Protein AF-A0A2L0H126-F1 (afdb_monomer)

Radius of gyration: 15.99 Å; Cα contacts (8 Å, |Δi|>4): 208; chains: 1; bounding box: 51×34×44 Å

Secondary structure (DSSP, 8-state):
--HHHHHHHH-TT-HHHHHHHHHHHHHTT-HHHHHHHH--SS-TT-HHHHHHHHHHHHHH--HHHHHHHHHHHHHHHHSTT--SHHHHHHHHHHHHTT-HHHHHHHHHHHHHH-TT--HHHHHHHHHHHHTTSTTTTHHHHHHHTT-----------

pLDDT: mean 79.4, std 12.09, range [38.59, 92.81]

Solvent-accessible surface area (backbone atoms only — not comparable to full-atom values): 8449 Å² total; per-residue (Å²): 130,59,71,47,59,56,46,35,74,75,42,77,66,45,51,66,46,31,51,53,40,16,55,51,20,38,55,69,65,33,28,68,53,11,42,53,35,53,68,59,92,55,59,92,80,50,48,66,40,31,26,42,37,12,50,16,28,48,69,62,54,47,77,75,31,45,61,52,12,47,52,26,10,51,57,16,49,70,42,92,86,48,69,64,63,19,30,52,53,42,22,51,53,19,57,75,69,67,36,61,72,58,22,32,53,35,43,56,56,48,42,75,77,36,78,84,63,20,42,47,57,47,43,75,75,45,38,69,55,28,62,93,43,102,52,55,75,42,61,66,58,40,35,77,49,69,38,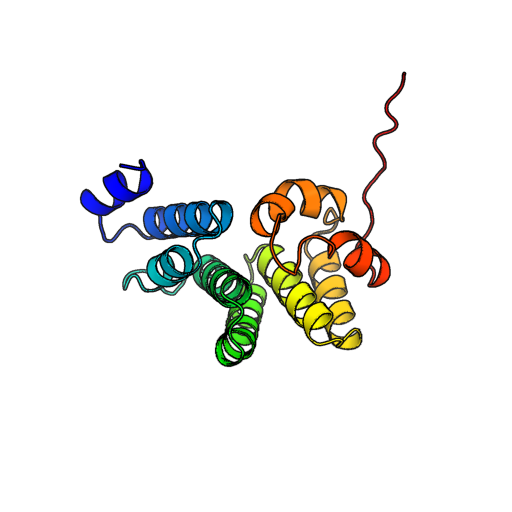45,67,53,82,78,77,76,77,80,128

Organism: Rhizobium fredii (NCBI:txid380)

Foldseek 3Di:
DDPLVVVCVVPVQPLVSLLVQLVVCLLVLNLVSVLVSLVRPHDVPPLSNLLSNLLSLVSVPDPVSLVSSLVSLVSSVPDPPHDLSSLVSNLLSCVVVVNLVSNLVSQPVVCVVPVQFALVVCCVPPLSSCVVHPCNVVSVVSVVSPGHHHPPPPPPD

Sequence (157 aa):
MPVAEQGLALNPDYAFLHFAHGMAAVRLRNADTTIRAVLSPHDPSIFSFKTLLGIGLMLRGEPDDLSTARVHLREGASFERTTYYPFIGAALLGLRAGNTDEVRIWISDPLKKFPNLNAEYVREAAHPFYEGSPYCDYLDRLIEQGLPPGEKRLIEE

Nearest PDB structures (foldseek):
  7dhg-assembly1_C  TM=6.674E-01  e=2.117E-01  Homo sapiens
  4buj-assembly2_F  TM=6.654E-01  e=2.117E-01  Saccharomyces cerevisiae S288C
  9f1d-assembly1_DB  TM=5.805E-01  e=2.576E-01  Homo sapiens
  4i17-assembly1_A  TM=5.810E-01  e=4.640E-01  Bacteroides fragilis NCTC 9343
  5ft9-assembly1_A  TM=4.277E-01  e=4.429E+00  Arabidopsis thaliana

Structure (mmCIF, N/CA/C/O backbone):
data_AF-A0A2L0H126-F1
#
_entry.id   AF-A0A2L0H126-F1
#
loop_
_atom_site.group_PDB
_atom_site.id
_atom_site.type_symbol
_atom_site.label_atom_id
_atom_site.label_alt_id
_atom_site.label_comp_id
_atom_site.label_asym_id
_atom_site.label_entity_id
_atom_site.label_seq_id
_atom_site.pdbx_PDB_ins_code
_atom_site.Cartn_x
_atom_site.Cartn_y
_atom_site.Cartn_z
_atom_site.occupancy
_atom_site.B_iso_or_equiv
_atom_site.auth_seq_id
_atom_site.auth_comp_id
_atom_site.auth_asym_id
_atom_site.auth_atom_id
_atom_site.pdbx_PDB_model_num
ATOM 1 N N . MET A 1 1 ? 1.864 -3.693 -27.792 1.00 51.53 1 MET A N 1
ATOM 2 C CA . MET A 1 1 ? 2.882 -3.505 -26.741 1.00 51.53 1 MET A CA 1
ATOM 3 C C . MET A 1 1 ? 2.521 -2.234 -25.980 1.00 51.53 1 MET A C 1
ATOM 5 O O . MET A 1 1 ? 2.369 -1.210 -26.641 1.00 51.53 1 MET A O 1
ATOM 9 N N . PRO A 1 2 ? 2.249 -2.295 -24.667 1.00 66.12 2 PRO A N 1
ATOM 10 C CA . PRO A 1 2 ? 2.009 -1.123 -23.826 1.00 66.12 2 PRO A CA 1
ATOM 11 C C . PRO A 1 2 ? 3.091 -0.047 -24.001 1.00 66.12 2 PRO A C 1
ATOM 13 O O . PRO A 1 2 ? 4.268 -0.364 -24.164 1.00 66.12 2 PRO A O 1
ATOM 16 N N . VAL A 1 3 ? 2.707 1.231 -23.926 1.00 70.44 3 VAL A N 1
ATOM 17 C CA . VAL A 1 3 ? 3.615 2.385 -24.112 1.00 70.44 3 VAL A CA 1
ATOM 18 C C . VAL A 1 3 ? 4.803 2.352 -23.139 1.00 70.44 3 VAL A C 1
ATOM 20 O O . VAL A 1 3 ? 5.911 2.734 -23.502 1.00 70.44 3 VAL A O 1
ATOM 23 N N . ALA A 1 4 ? 4.600 1.836 -21.923 1.00 65.31 4 ALA A N 1
ATOM 24 C CA . ALA A 1 4 ? 5.669 1.670 -20.940 1.00 65.31 4 ALA A CA 1
ATOM 25 C C . ALA A 1 4 ? 6.725 0.635 -21.378 1.00 65.31 4 ALA A C 1
ATOM 27 O O . ALA A 1 4 ? 7.914 0.888 -21.226 1.00 65.31 4 ALA A O 1
ATOM 28 N N . GLU A 1 5 ? 6.318 -0.485 -21.985 1.00 71.06 5 GLU A N 1
ATOM 29 C CA . GLU A 1 5 ? 7.246 -1.496 -22.520 1.00 71.06 5 GLU A CA 1
ATOM 30 C C . GLU A 1 5 ? 8.025 -0.961 -23.729 1.00 71.06 5 GLU A C 1
ATOM 32 O O . GLU A 1 5 ? 9.220 -1.213 -23.860 1.00 71.06 5 GLU A O 1
ATOM 37 N N . GLN A 1 6 ? 7.373 -0.166 -24.587 1.00 74.75 6 GLN A N 1
ATOM 38 C CA . GLN A 1 6 ? 8.044 0.541 -25.685 1.00 74.75 6 GLN A CA 1
ATOM 39 C C . GLN A 1 6 ? 9.079 1.540 -25.162 1.00 74.75 6 GLN A C 1
ATOM 41 O O . GLN A 1 6 ? 10.199 1.581 -25.661 1.00 74.75 6 GLN A O 1
ATOM 46 N N . GLY A 1 7 ? 8.724 2.315 -24.135 1.00 69.25 7 GLY A N 1
ATOM 47 C CA . GLY A 1 7 ? 9.643 3.244 -23.489 1.00 69.25 7 GLY A CA 1
ATOM 48 C C . GLY A 1 7 ? 10.845 2.533 -22.867 1.00 69.25 7 GLY A C 1
ATOM 49 O O . GLY A 1 7 ? 11.971 2.978 -23.060 1.00 69.25 7 GLY A O 1
ATOM 50 N N . LEU A 1 8 ? 10.623 1.420 -22.159 1.00 74.00 8 LEU A N 1
ATOM 51 C CA . LEU A 1 8 ? 11.693 0.625 -21.547 1.00 74.00 8 LEU A CA 1
ATOM 52 C C . LEU A 1 8 ? 12.619 -0.008 -22.592 1.00 74.00 8 LEU A C 1
ATOM 54 O O . LEU A 1 8 ? 13.819 -0.104 -22.361 1.00 74.00 8 LEU A O 1
ATOM 58 N N . ALA A 1 9 ? 12.093 -0.393 -23.757 1.00 79.06 9 ALA A N 1
ATOM 59 C CA . ALA A 1 9 ? 12.918 -0.869 -24.866 1.00 79.06 9 ALA A CA 1
ATOM 60 C C . ALA A 1 9 ? 13.815 0.238 -25.457 1.00 79.06 9 ALA A C 1
ATOM 62 O O . ALA A 1 9 ? 14.897 -0.055 -25.958 1.00 79.06 9 ALA A O 1
ATOM 63 N N . LEU A 1 10 ? 13.371 1.499 -25.405 1.00 79.56 10 LEU A N 1
ATOM 64 C CA . LEU A 1 10 ? 14.119 2.659 -25.905 1.00 79.56 10 LEU A CA 1
ATOM 65 C C . LEU A 1 10 ? 15.112 3.217 -24.880 1.00 79.56 10 LEU A C 1
ATOM 67 O O . LEU A 1 10 ? 16.181 3.690 -25.257 1.00 79.56 10 LEU A O 1
ATOM 71 N N . ASN A 1 11 ? 14.757 3.189 -23.596 1.00 72.12 11 ASN A N 1
ATOM 72 C CA . ASN A 1 11 ? 15.613 3.614 -22.498 1.00 72.12 11 ASN A CA 1
ATOM 73 C C . ASN A 1 11 ? 15.396 2.698 -21.278 1.00 72.12 11 ASN A C 1
ATOM 75 O O . ASN A 1 11 ? 14.553 3.001 -20.423 1.00 72.12 11 ASN A O 1
ATOM 79 N N . PRO A 1 12 ? 16.144 1.583 -21.189 1.00 73.62 12 PRO A N 1
ATOM 80 C CA . PRO A 1 12 ? 15.975 0.597 -20.126 1.00 73.62 12 PRO A CA 1
ATOM 81 C C . PRO A 1 12 ? 16.398 1.118 -18.751 1.00 73.62 12 PRO A C 1
ATOM 83 O O . PRO A 1 12 ? 16.006 0.529 -17.748 1.00 73.62 12 PRO A O 1
ATOM 86 N N . ASP A 1 13 ? 17.125 2.234 -18.683 1.00 71.62 13 ASP A N 1
ATOM 87 C CA . ASP A 1 13 ? 17.657 2.785 -17.433 1.00 71.62 13 ASP A CA 1
ATOM 88 C C . ASP A 1 13 ? 16.801 3.929 -16.876 1.00 71.62 13 ASP A C 1
ATOM 90 O O . ASP A 1 13 ? 17.096 4.487 -15.819 1.00 71.62 13 ASP A O 1
ATOM 94 N N . TYR A 1 14 ? 15.715 4.309 -17.559 1.00 72.25 14 TYR A N 1
ATOM 95 C CA . TYR A 1 14 ? 14.902 5.432 -17.110 1.00 72.25 14 TYR A CA 1
ATOM 96 C C . TYR A 1 14 ? 13.971 5.032 -15.958 1.00 72.25 14 TYR A C 1
ATOM 98 O O . TYR A 1 14 ? 12.897 4.459 -16.156 1.00 72.25 14 TYR A O 1
ATOM 106 N N . ALA A 1 15 ? 14.366 5.388 -14.735 1.00 73.69 15 ALA A N 1
ATOM 107 C CA . ALA A 1 15 ? 13.669 5.030 -13.500 1.00 73.69 15 ALA A CA 1
ATOM 108 C C . ALA A 1 15 ? 12.172 5.403 -13.493 1.00 73.69 15 ALA A C 1
ATOM 110 O O . ALA A 1 15 ? 11.336 4.650 -12.995 1.00 73.69 15 ALA A O 1
ATOM 111 N N . PHE A 1 16 ? 11.794 6.532 -14.103 1.00 72.94 16 PHE A N 1
ATOM 112 C CA . PHE A 1 16 ? 10.386 6.928 -14.176 1.00 72.94 16 PHE A CA 1
ATOM 113 C C . PHE A 1 16 ? 9.538 5.969 -15.028 1.00 72.94 16 PHE A C 1
ATOM 115 O O . PHE A 1 16 ? 8.380 5.724 -14.693 1.00 72.94 16 PHE A O 1
ATOM 122 N N . LEU A 1 17 ? 10.097 5.380 -16.093 1.00 73.44 17 LEU A N 1
ATOM 123 C CA . LEU A 1 17 ? 9.381 4.382 -16.897 1.00 73.44 17 LEU A CA 1
ATOM 124 C C . LEU A 1 17 ? 9.176 3.081 -16.130 1.00 73.44 17 LEU A C 1
ATOM 126 O O . LEU A 1 17 ? 8.092 2.509 -16.202 1.00 73.44 17 LEU A O 1
ATOM 130 N N . HIS A 1 18 ? 10.164 2.659 -15.342 1.00 77.19 18 HIS A N 1
ATOM 131 C CA . HIS A 1 18 ? 10.014 1.536 -14.413 1.00 77.19 18 HIS A CA 1
ATOM 132 C C . HIS A 1 18 ? 8.926 1.810 -13.375 1.00 77.19 18 HIS A C 1
ATOM 134 O O . HIS A 1 18 ? 8.050 0.975 -13.160 1.00 77.19 18 HIS A O 1
ATOM 140 N N . PHE A 1 19 ? 8.902 3.012 -12.796 1.00 75.88 19 PHE A N 1
ATOM 141 C CA . PHE A 1 19 ? 7.856 3.414 -11.856 1.00 75.88 19 PHE A CA 1
ATOM 142 C C . PHE A 1 19 ? 6.462 3.404 -12.505 1.00 75.88 19 PHE A C 1
ATOM 144 O O . PHE A 1 19 ? 5.526 2.812 -11.963 1.00 75.88 19 PHE A O 1
ATOM 151 N N . ALA A 1 20 ? 6.322 4.012 -13.685 1.00 74.44 20 ALA A N 1
ATOM 152 C CA . ALA A 1 20 ? 5.062 4.057 -14.423 1.00 74.44 20 ALA A CA 1
ATOM 153 C C . ALA A 1 20 ? 4.585 2.654 -14.829 1.00 74.44 20 ALA A C 1
ATOM 155 O O . ALA A 1 20 ? 3.396 2.347 -14.719 1.00 74.44 20 ALA A O 1
ATOM 156 N N . HIS A 1 21 ? 5.512 1.786 -15.243 1.00 79.06 21 HIS A N 1
ATOM 157 C CA . HIS A 1 21 ? 5.230 0.393 -15.566 1.00 79.06 21 HIS A CA 1
ATOM 158 C C . HIS A 1 21 ? 4.770 -0.392 -14.331 1.00 79.06 21 HIS A C 1
ATOM 160 O O . HIS A 1 21 ? 3.757 -1.085 -14.395 1.00 79.06 21 HIS A O 1
ATOM 166 N N . GLY A 1 22 ? 5.444 -0.221 -13.190 1.00 78.88 22 GLY A N 1
ATOM 167 C CA . GLY A 1 22 ? 5.046 -0.824 -11.918 1.00 78.88 22 GLY A CA 1
ATOM 168 C C . GLY A 1 22 ? 3.658 -0.366 -11.462 1.00 78.88 22 GLY A C 1
ATOM 169 O O . GLY A 1 22 ? 2.820 -1.195 -11.128 1.00 78.88 22 GLY A O 1
ATOM 170 N N . MET A 1 23 ? 3.354 0.932 -11.540 1.00 76.38 23 MET A N 1
ATOM 171 C CA . MET A 1 23 ? 2.014 1.461 -11.241 1.00 76.38 23 MET A CA 1
ATOM 172 C C . MET A 1 23 ? 0.933 0.896 -12.176 1.00 76.38 23 MET A C 1
ATOM 174 O O . MET A 1 23 ? -0.176 0.593 -11.734 1.00 76.38 23 MET A O 1
ATOM 178 N N . ALA A 1 24 ? 1.232 0.752 -13.471 1.00 76.19 24 ALA A N 1
ATOM 179 C CA . ALA A 1 24 ? 0.318 0.120 -14.419 1.00 76.19 24 ALA A CA 1
ATOM 180 C C . ALA A 1 24 ? 0.108 -1.365 -14.087 1.00 76.19 24 ALA A C 1
ATOM 182 O O . ALA A 1 24 ? -1.022 -1.846 -14.116 1.00 76.19 24 ALA A O 1
ATOM 183 N N . ALA A 1 25 ? 1.168 -2.076 -13.701 1.00 80.75 25 ALA A N 1
ATOM 184 C CA . ALA A 1 25 ? 1.091 -3.468 -13.281 1.00 80.75 25 ALA A CA 1
ATOM 185 C C . ALA A 1 25 ? 0.259 -3.651 -12.003 1.00 80.75 25 ALA A C 1
ATOM 187 O O . ALA A 1 25 ? -0.545 -4.581 -11.952 1.00 80.75 25 ALA A O 1
ATOM 188 N N . VAL A 1 26 ? 0.359 -2.734 -11.032 1.00 76.69 26 VAL A N 1
ATOM 189 C CA . VAL A 1 26 ? -0.516 -2.713 -9.846 1.00 76.69 26 VAL A CA 1
ATOM 190 C C . VAL A 1 26 ? -1.981 -2.584 -10.263 1.00 76.69 26 VAL A C 1
ATOM 192 O O . VAL A 1 26 ? -2.807 -3.374 -9.816 1.00 76.69 26 VAL 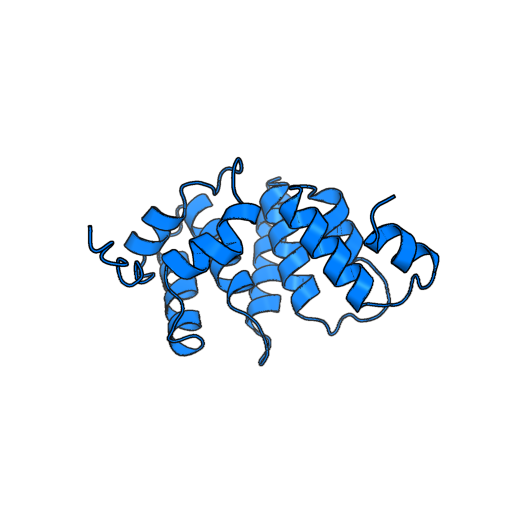A O 1
ATOM 195 N N . ARG A 1 27 ? -2.314 -1.655 -11.175 1.00 71.19 27 ARG A N 1
ATOM 196 C CA . ARG A 1 27 ? -3.690 -1.512 -11.705 1.00 71.19 27 ARG A CA 1
ATOM 197 C C . ARG A 1 27 ? -4.198 -2.768 -12.399 1.00 71.19 27 ARG A C 1
ATOM 199 O O . ARG A 1 27 ? -5.380 -3.073 -12.337 1.00 71.19 27 ARG A O 1
ATOM 206 N N . LEU A 1 28 ? -3.306 -3.486 -13.069 1.00 77.44 28 LEU A N 1
ATOM 207 C CA . LEU A 1 28 ? -3.628 -4.732 -13.757 1.00 77.44 28 LEU A CA 1
ATOM 208 C C . LEU A 1 28 ? -3.568 -5.957 -12.835 1.00 77.44 28 LEU A C 1
ATOM 210 O O . LEU A 1 28 ? -3.767 -7.071 -13.315 1.00 77.44 28 LEU A O 1
ATOM 214 N N . ARG A 1 29 ? -3.295 -5.773 -11.534 1.00 75.44 29 ARG A N 1
ATOM 215 C CA . ARG A 1 29 ? -3.124 -6.852 -10.546 1.00 75.44 29 ARG A CA 1
ATOM 216 C C . ARG A 1 29 ? -2.043 -7.859 -10.948 1.00 75.44 29 ARG A C 1
ATOM 218 O O . ARG A 1 29 ? -2.096 -9.034 -10.601 1.00 75.44 29 ARG A O 1
ATOM 225 N N . ASN A 1 30 ? -1.037 -7.394 -11.682 1.00 81.44 30 ASN A N 1
ATOM 226 C CA . ASN A 1 30 ? 0.099 -8.199 -12.092 1.00 81.44 30 ASN A CA 1
ATOM 227 C C . ASN A 1 30 ? 1.227 -8.027 -11.070 1.00 81.44 30 ASN A C 1
ATOM 229 O O . ASN A 1 30 ? 2.092 -7.153 -11.205 1.00 81.44 30 ASN A O 1
ATOM 233 N N . ALA A 1 31 ? 1.184 -8.850 -10.022 1.00 78.06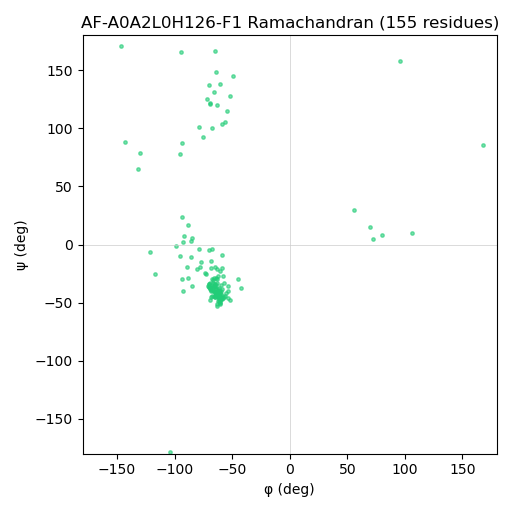 31 ALA A N 1
ATOM 234 C CA . ALA A 1 31 ? 2.154 -8.796 -8.936 1.00 78.06 31 ALA A CA 1
ATOM 235 C C . ALA A 1 31 ? 3.590 -9.020 -9.434 1.00 78.06 31 ALA A C 1
ATOM 237 O O . ALA A 1 31 ? 4.480 -8.248 -9.083 1.00 78.06 31 ALA A O 1
ATOM 238 N N . ASP A 1 32 ? 3.816 -9.992 -10.321 1.00 77.62 32 ASP A N 1
ATOM 239 C CA . ASP A 1 32 ? 5.157 -10.292 -10.831 1.00 77.62 32 ASP A CA 1
ATOM 240 C C . ASP A 1 32 ? 5.755 -9.130 -11.625 1.00 77.62 32 ASP A C 1
ATOM 242 O O . ASP A 1 32 ? 6.934 -8.813 -11.481 1.00 77.62 32 ASP A O 1
ATOM 246 N N . THR A 1 33 ? 4.957 -8.461 -12.459 1.00 77.12 33 THR A N 1
ATOM 247 C CA . THR A 1 33 ? 5.423 -7.280 -13.198 1.00 77.12 33 THR A CA 1
ATOM 248 C C . THR A 1 33 ? 5.623 -6.081 -12.274 1.00 77.12 33 THR A C 1
ATOM 250 O O . THR A 1 33 ? 6.592 -5.348 -12.450 1.00 77.12 33 THR A O 1
ATOM 253 N N . THR A 1 34 ? 4.785 -5.921 -11.246 1.00 74.12 34 THR A N 1
ATOM 254 C CA . THR A 1 34 ? 4.975 -4.892 -10.210 1.00 74.12 34 THR A CA 1
ATOM 255 C C . THR A 1 34 ? 6.304 -5.088 -9.481 1.00 74.12 34 THR A C 1
ATOM 257 O O . THR A 1 34 ? 7.072 -4.141 -9.330 1.00 74.12 34 THR A O 1
ATOM 260 N N . ILE A 1 35 ? 6.600 -6.327 -9.074 1.00 71.75 35 ILE A N 1
ATOM 261 C CA . ILE A 1 35 ? 7.837 -6.684 -8.375 1.00 71.75 35 ILE A CA 1
ATOM 262 C C . ILE A 1 35 ? 9.043 -6.531 -9.309 1.00 71.75 35 ILE A C 1
ATOM 264 O O . ILE A 1 35 ? 10.045 -5.941 -8.927 1.00 71.75 35 ILE A O 1
ATOM 268 N N . ARG A 1 36 ? 8.968 -6.994 -10.561 1.00 72.56 36 ARG A N 1
ATOM 269 C CA . ARG A 1 36 ? 10.087 -6.860 -11.511 1.00 72.56 36 ARG A CA 1
ATOM 270 C C . ARG A 1 36 ? 10.404 -5.410 -11.864 1.00 72.56 36 ARG A C 1
ATOM 272 O O . ARG A 1 36 ? 11.576 -5.081 -12.011 1.00 72.56 36 ARG A O 1
ATOM 279 N N . ALA A 1 37 ? 9.394 -4.545 -11.954 1.00 69.62 37 ALA A N 1
ATOM 280 C CA . ALA A 1 37 ? 9.585 -3.131 -12.266 1.00 69.62 37 ALA A CA 1
ATOM 281 C C . ALA A 1 37 ? 10.452 -2.392 -11.228 1.00 69.62 37 ALA A C 1
ATOM 283 O O . ALA A 1 37 ? 11.065 -1.384 -11.556 1.00 69.62 37 ALA A O 1
ATOM 284 N N . VAL A 1 38 ? 10.545 -2.894 -9.991 1.00 69.25 38 VAL A N 1
ATOM 285 C CA . VAL A 1 38 ? 11.354 -2.275 -8.927 1.00 69.25 38 VAL A CA 1
ATOM 286 C C . VAL A 1 38 ? 12.759 -2.872 -8.786 1.00 69.25 38 VAL A C 1
ATOM 288 O O . VAL A 1 38 ? 13.575 -2.327 -8.050 1.00 69.25 38 VAL A O 1
ATOM 291 N N . LEU A 1 39 ? 13.046 -3.989 -9.467 1.00 61.69 39 LEU A N 1
ATOM 292 C CA . LEU A 1 39 ? 14.359 -4.654 -9.461 1.00 61.69 39 LEU A CA 1
ATOM 293 C C . LEU A 1 39 ? 15.326 -4.051 -10.495 1.00 61.69 39 LEU A C 1
ATOM 295 O O . LEU A 1 39 ? 16.426 -4.568 -10.686 1.00 61.69 39 LEU A O 1
ATOM 299 N N . SER A 1 40 ? 14.922 -2.971 -11.168 1.00 58.28 40 SER A N 1
ATOM 300 C CA . SER A 1 40 ? 15.777 -2.250 -12.105 1.00 58.28 40 SER A CA 1
ATOM 301 C C . SER A 1 40 ? 16.956 -1.585 -11.368 1.00 58.28 40 SER A C 1
ATOM 303 O O . SER A 1 40 ? 16.739 -0.914 -10.356 1.00 58.28 40 SER A O 1
ATOM 305 N N . PRO A 1 41 ? 18.206 -1.751 -11.841 1.00 53.34 41 PRO A N 1
ATOM 306 C CA . PRO A 1 41 ? 19.416 -1.401 -11.090 1.00 53.34 41 PRO A CA 1
ATOM 307 C C . PRO A 1 41 ? 19.677 0.104 -10.882 1.00 53.34 41 PRO A C 1
ATOM 309 O O . PRO A 1 41 ? 20.631 0.455 -10.183 1.00 53.34 41 PRO A O 1
ATOM 312 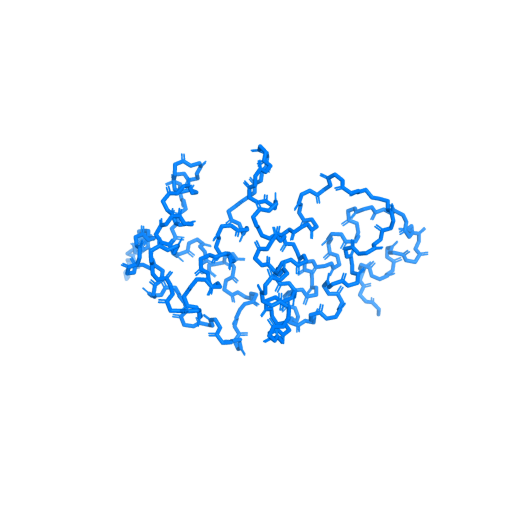N N . HIS A 1 42 ? 18.873 1.012 -11.447 1.00 57.72 42 HIS A N 1
ATOM 313 C CA . HIS A 1 42 ? 19.250 2.426 -11.569 1.00 57.72 42 HIS A CA 1
ATOM 314 C C . HIS A 1 42 ? 18.161 3.405 -11.099 1.00 57.72 42 HIS A C 1
ATOM 316 O O . HIS A 1 42 ? 17.598 4.153 -11.887 1.00 57.72 42 HIS A O 1
ATOM 322 N N . ASP A 1 43 ? 17.853 3.362 -9.799 1.00 56.84 43 ASP A N 1
ATOM 323 C CA . ASP A 1 43 ? 17.765 4.506 -8.864 1.00 56.84 43 ASP A CA 1
ATOM 324 C C . ASP A 1 43 ? 17.077 4.032 -7.560 1.00 56.84 43 ASP A C 1
ATOM 326 O O . ASP A 1 43 ? 15.856 4.147 -7.400 1.00 56.84 43 ASP A O 1
ATOM 330 N N . PRO A 1 44 ? 17.840 3.471 -6.604 1.00 50.16 44 PRO A N 1
ATOM 331 C CA . PRO A 1 44 ? 17.296 2.962 -5.345 1.00 50.16 44 PRO A CA 1
ATOM 332 C C . PRO A 1 44 ? 16.743 4.061 -4.417 1.00 50.16 44 PRO A C 1
ATOM 334 O O . PRO A 1 44 ? 16.196 3.737 -3.361 1.00 50.16 44 PRO A O 1
ATOM 337 N N . SER A 1 45 ? 16.872 5.347 -4.780 1.00 51.88 45 SER A N 1
ATOM 338 C CA . SER A 1 45 ? 16.391 6.480 -3.981 1.00 51.88 45 SER A CA 1
ATOM 339 C C . SER A 1 45 ? 14.919 6.833 -4.222 1.00 51.88 45 SER A C 1
ATOM 341 O O . SER A 1 45 ? 14.324 7.581 -3.439 1.00 51.88 45 SER A O 1
ATOM 343 N N . ILE A 1 46 ? 14.280 6.258 -5.248 1.00 62.72 46 ILE A N 1
ATOM 344 C CA . ILE A 1 46 ? 12.846 6.448 -5.468 1.00 62.72 46 ILE A CA 1
ATOM 345 C C . ILE A 1 46 ? 12.084 5.598 -4.442 1.00 62.72 46 ILE A C 1
ATOM 347 O O . ILE A 1 46 ? 11.765 4.431 -4.651 1.00 62.72 46 ILE A O 1
ATOM 351 N N . PHE A 1 47 ? 11.754 6.217 -3.311 1.00 65.00 47 PHE A N 1
ATOM 352 C CA . PHE A 1 47 ? 10.864 5.704 -2.261 1.00 65.00 47 PHE A CA 1
ATOM 353 C C . PHE A 1 47 ? 9.567 5.069 -2.800 1.00 65.00 47 PHE A C 1
ATOM 355 O 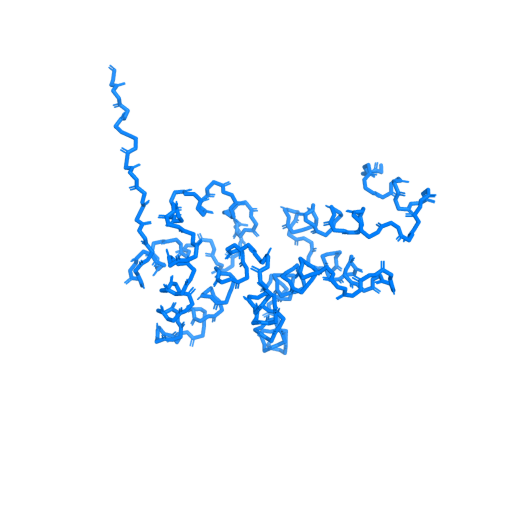O . PHE A 1 47 ? 9.014 4.134 -2.209 1.00 65.00 47 PHE A O 1
ATOM 362 N N . SER A 1 48 ? 9.089 5.539 -3.954 1.00 68.50 48 SER A N 1
ATOM 363 C CA . SER A 1 48 ? 7.929 4.985 -4.644 1.00 68.50 48 SER A CA 1
ATOM 364 C C . SER A 1 48 ? 8.138 3.528 -5.079 1.00 68.50 48 SER A C 1
ATOM 366 O O . SER A 1 48 ? 7.170 2.776 -5.121 1.00 68.50 48 SER A O 1
ATOM 368 N N . PHE A 1 49 ? 9.377 3.079 -5.313 1.00 78.12 49 PHE A N 1
ATOM 369 C CA . PHE A 1 49 ? 9.683 1.672 -5.587 1.00 78.12 49 PHE A CA 1
ATOM 370 C C . PHE A 1 49 ? 9.511 0.779 -4.360 1.00 78.12 49 PHE A C 1
ATOM 372 O O . PHE A 1 49 ? 8.999 -0.328 -4.489 1.00 78.12 49 PHE A O 1
ATOM 379 N N . LYS A 1 50 ? 9.848 1.257 -3.154 1.00 83.19 50 LYS A N 1
ATOM 380 C CA . LYS A 1 50 ? 9.580 0.510 -1.911 1.00 83.19 50 LYS A CA 1
ATOM 381 C C . LYS A 1 50 ? 8.080 0.344 -1.682 1.00 83.19 50 LYS A C 1
ATOM 383 O O . LYS A 1 50 ? 7.612 -0.749 -1.378 1.00 83.19 50 LYS A O 1
ATOM 388 N N . THR A 1 51 ? 7.318 1.406 -1.936 1.00 85.62 51 THR A N 1
ATOM 389 C CA . THR A 1 51 ? 5.849 1.355 -1.899 1.00 85.62 51 THR A CA 1
ATOM 390 C C . THR A 1 51 ? 5.294 0.351 -2.914 1.00 85.62 51 THR A C 1
ATOM 392 O O . THR A 1 51 ? 4.494 -0.507 -2.549 1.00 85.62 51 THR A O 1
ATOM 395 N N . LEU A 1 52 ? 5.746 0.416 -4.171 1.00 83.06 52 LEU A N 1
ATOM 396 C CA . LEU A 1 52 ? 5.313 -0.495 -5.233 1.00 83.06 52 LEU A CA 1
ATOM 397 C C . LEU A 1 52 ? 5.660 -1.954 -4.934 1.00 83.06 52 LEU A C 1
ATOM 399 O O . LEU A 1 52 ? 4.809 -2.822 -5.101 1.00 83.06 52 LEU A O 1
ATOM 403 N N . LEU A 1 53 ? 6.874 -2.223 -4.449 1.00 84.88 53 LEU A N 1
ATOM 404 C CA . LEU A 1 53 ? 7.299 -3.566 -4.063 1.00 84.88 53 LEU A CA 1
ATOM 405 C C . LEU A 1 53 ? 6.425 -4.116 -2.938 1.00 84.88 53 LEU A C 1
ATOM 407 O O . LEU A 1 53 ? 5.936 -5.239 -3.025 1.00 84.88 53 LEU A O 1
ATOM 411 N N . GLY A 1 54 ? 6.185 -3.300 -1.911 1.00 88.69 54 GLY A N 1
ATOM 412 C CA . GLY A 1 54 ? 5.316 -3.658 -0.800 1.00 88.69 54 GLY A CA 1
ATOM 413 C C . GLY A 1 54 ? 3.896 -4.002 -1.247 1.00 88.69 54 GLY A C 1
ATOM 414 O O . GLY A 1 54 ? 3.361 -5.036 -0.856 1.00 88.69 54 GLY A O 1
ATOM 415 N N . ILE A 1 55 ? 3.305 -3.184 -2.123 1.00 87.25 55 ILE A N 1
ATOM 416 C CA . ILE A 1 55 ? 1.973 -3.443 -2.688 1.00 87.25 55 ILE A CA 1
ATOM 417 C C . ILE A 1 55 ? 1.980 -4.698 -3.571 1.00 87.25 55 ILE A C 1
ATOM 419 O O . ILE A 1 55 ? 1.085 -5.526 -3.442 1.00 87.25 55 ILE A O 1
ATOM 423 N N . GLY A 1 56 ? 2.982 -4.877 -4.434 1.00 84.38 56 GLY A N 1
ATOM 424 C CA . GLY A 1 56 ? 3.086 -6.046 -5.312 1.00 84.38 56 GLY A CA 1
ATOM 425 C C . GLY A 1 56 ? 3.165 -7.361 -4.534 1.00 84.38 56 GLY A C 1
ATOM 426 O O . GLY A 1 56 ? 2.421 -8.294 -4.824 1.00 84.38 56 GLY A O 1
ATOM 427 N N . LEU A 1 57 ? 4.003 -7.407 -3.495 1.00 88.81 57 LEU A N 1
ATOM 428 C CA . LEU A 1 57 ? 4.119 -8.550 -2.584 1.00 88.81 57 LEU A CA 1
ATOM 429 C C . LEU A 1 57 ? 2.817 -8.800 -1.812 1.00 88.81 57 LEU A C 1
ATOM 431 O O . LEU A 1 57 ? 2.366 -9.936 -1.691 1.00 88.81 57 LEU A O 1
ATOM 435 N N . MET A 1 58 ? 2.166 -7.732 -1.345 1.00 89.00 58 MET A N 1
ATOM 436 C CA . MET A 1 58 ? 0.867 -7.819 -0.680 1.00 89.00 58 MET A CA 1
ATOM 437 C C . MET A 1 58 ? -0.218 -8.415 -1.594 1.00 89.00 58 MET A C 1
ATOM 439 O O . MET A 1 58 ? -1.011 -9.240 -1.138 1.00 89.00 58 MET A O 1
ATOM 443 N N . LEU A 1 59 ? -0.240 -8.019 -2.871 1.00 85.19 59 LEU A N 1
ATOM 444 C CA . LEU A 1 59 ? -1.173 -8.534 -3.876 1.00 85.19 59 LEU A CA 1
ATOM 445 C C . LEU A 1 59 ? -0.878 -9.988 -4.261 1.00 85.19 59 LEU A C 1
ATOM 447 O O . LEU A 1 59 ? -1.824 -10.741 -4.474 1.00 85.19 59 LEU A O 1
ATOM 451 N N . ARG A 1 60 ? 0.401 -10.393 -4.323 1.00 85.94 60 ARG A N 1
ATOM 452 C CA . ARG A 1 60 ? 0.783 -11.802 -4.537 1.00 85.94 60 ARG A CA 1
ATOM 453 C C . ARG A 1 60 ? 0.329 -12.673 -3.369 1.00 85.94 60 ARG A C 1
ATOM 455 O O . ARG A 1 60 ? -0.261 -13.725 -3.574 1.00 85.94 60 ARG A O 1
ATOM 462 N N . GLY A 1 61 ? 0.518 -12.176 -2.149 1.00 83.88 61 GLY A N 1
ATOM 463 C CA . GLY A 1 61 ? -0.178 -12.668 -0.968 1.00 83.88 61 GLY A CA 1
ATOM 464 C C . GLY A 1 61 ? 0.369 -13.951 -0.344 1.00 83.88 61 GLY A C 1
ATOM 465 O O . GLY A 1 61 ? -0.287 -14.447 0.579 1.00 83.88 61 GLY A O 1
ATOM 466 N N . GLU A 1 62 ? 1.526 -14.448 -0.795 1.00 86.94 62 GLU A N 1
ATOM 467 C CA . GLU A 1 62 ? 2.222 -15.592 -0.192 1.00 86.94 62 GLU A CA 1
ATOM 468 C C . GLU A 1 62 ? 2.678 -15.265 1.243 1.00 86.94 62 GLU A C 1
ATOM 470 O O . GLU A 1 62 ? 3.007 -14.112 1.532 1.00 86.94 62 GLU A O 1
ATOM 475 N N . PRO A 1 63 ? 2.734 -16.238 2.171 1.00 85.38 63 PRO A N 1
ATOM 476 C CA . PRO A 1 63 ? 3.064 -15.968 3.574 1.00 85.38 63 PRO A CA 1
ATOM 477 C C . PRO A 1 63 ? 4.381 -15.202 3.778 1.00 85.38 63 PRO A C 1
ATOM 479 O O . PRO A 1 63 ? 4.412 -14.204 4.506 1.00 85.38 63 PRO A O 1
ATOM 482 N N . ASP A 1 64 ? 5.442 -15.613 3.080 1.00 86.38 64 ASP A N 1
ATOM 483 C CA . ASP A 1 64 ? 6.763 -14.976 3.161 1.00 86.38 64 ASP A CA 1
ATOM 484 C C . ASP A 1 64 ? 6.756 -13.557 2.564 1.00 86.38 64 ASP A C 1
ATOM 486 O O . ASP A 1 64 ? 7.457 -12.656 3.046 1.00 86.38 64 ASP A O 1
ATOM 490 N N . ASP A 1 65 ? 5.884 -13.312 1.582 1.00 87.88 65 ASP A N 1
ATOM 491 C CA . ASP A 1 65 ? 5.727 -12.005 0.948 1.00 87.88 65 ASP A CA 1
ATOM 492 C C . ASP A 1 65 ? 5.114 -10.983 1.885 1.00 87.88 65 ASP A C 1
ATOM 494 O O . ASP A 1 65 ? 5.516 -9.827 1.852 1.00 87.88 65 ASP A O 1
ATOM 498 N N . LEU A 1 66 ? 4.158 -11.369 2.731 1.00 89.38 66 LEU A N 1
ATOM 499 C CA . LEU A 1 66 ? 3.466 -10.419 3.609 1.00 89.38 66 LEU A CA 1
ATOM 500 C C . LEU A 1 66 ? 4.412 -9.794 4.637 1.00 89.38 66 LEU A C 1
ATOM 502 O O . LEU A 1 66 ? 4.296 -8.605 4.954 1.00 89.38 66 LEU A O 1
ATOM 506 N N . SER A 1 67 ? 5.360 -10.582 5.149 1.00 89.44 67 SER A N 1
ATOM 507 C CA . SER A 1 67 ? 6.391 -10.086 6.064 1.00 89.44 67 SER A CA 1
ATOM 508 C C . SER A 1 67 ? 7.315 -9.082 5.363 1.00 89.44 67 SER A C 1
ATOM 510 O O . SER A 1 67 ? 7.547 -7.982 5.869 1.00 89.44 67 SER A O 1
ATOM 512 N N . THR A 1 68 ? 7.742 -9.412 4.144 1.00 89.12 68 THR A N 1
ATOM 513 C CA . THR A 1 68 ? 8.611 -8.579 3.307 1.00 89.12 68 THR A CA 1
ATOM 514 C C . THR A 1 68 ? 7.892 -7.313 2.828 1.00 89.12 68 THR A C 1
ATOM 516 O O . THR A 1 68 ? 8.447 -6.214 2.863 1.00 89.12 68 THR A O 1
ATOM 519 N N . ALA A 1 69 ? 6.614 -7.431 2.468 1.00 91.25 69 ALA A N 1
ATOM 520 C CA . ALA A 1 69 ? 5.748 -6.326 2.084 1.00 91.25 69 ALA A CA 1
ATOM 521 C C . ALA A 1 69 ? 5.678 -5.280 3.197 1.00 91.25 69 ALA A C 1
ATOM 523 O O . ALA A 1 69 ? 5.844 -4.088 2.944 1.00 91.25 69 ALA A O 1
ATOM 524 N N . ARG A 1 70 ? 5.502 -5.728 4.447 1.00 91.75 70 ARG A N 1
ATOM 525 C CA . ARG A 1 70 ? 5.458 -4.850 5.622 1.00 91.75 70 ARG A CA 1
ATOM 526 C C . ARG A 1 70 ? 6.754 -4.062 5.804 1.00 91.75 70 ARG A C 1
ATOM 528 O O . ARG A 1 70 ? 6.693 -2.875 6.119 1.00 91.75 70 ARG A O 1
ATOM 535 N N . VAL A 1 71 ? 7.911 -4.695 5.591 1.00 91.19 71 VAL A N 1
ATOM 536 C CA . VAL A 1 71 ? 9.217 -4.017 5.648 1.00 91.19 71 VAL A CA 1
ATOM 537 C C . VAL A 1 71 ? 9.283 -2.911 4.599 1.00 91.19 71 VAL A C 1
ATOM 539 O O . VAL A 1 71 ? 9.543 -1.761 4.946 1.00 91.19 71 VAL A O 1
ATOM 542 N N . HIS A 1 72 ? 8.962 -3.213 3.342 1.00 90.19 72 HIS A N 1
ATOM 543 C CA . HIS A 1 72 ? 9.052 -2.225 2.266 1.00 90.19 72 HIS A CA 1
ATOM 544 C C . HIS A 1 72 ? 8.016 -1.103 2.359 1.00 90.19 72 HIS A C 1
ATOM 546 O O . HIS A 1 72 ? 8.328 0.039 2.027 1.00 90.19 72 HIS A O 1
ATOM 552 N N . LEU A 1 73 ? 6.812 -1.377 2.861 1.00 92.00 73 LEU A N 1
ATOM 553 C CA . LEU A 1 73 ? 5.820 -0.333 3.131 1.00 92.00 73 LEU A CA 1
ATOM 554 C C . LEU A 1 73 ? 6.289 0.592 4.259 1.00 92.00 73 LEU A C 1
ATOM 556 O O . LEU A 1 73 ? 6.169 1.808 4.136 1.00 92.00 73 LEU A O 1
ATOM 560 N N . ARG A 1 74 ? 6.903 0.046 5.317 1.00 91.69 74 ARG A N 1
ATOM 561 C CA . ARG A 1 74 ? 7.498 0.850 6.394 1.00 91.69 74 ARG A CA 1
ATOM 562 C C . ARG A 1 74 ? 8.666 1.700 5.900 1.00 91.69 74 ARG A C 1
ATOM 564 O O . ARG A 1 74 ? 8.736 2.875 6.245 1.00 91.69 74 ARG A O 1
ATOM 571 N N . GLU A 1 75 ? 9.549 1.132 5.082 1.00 88.06 75 GLU A N 1
ATOM 572 C CA . GLU A 1 75 ? 10.616 1.887 4.417 1.00 88.06 75 GLU A CA 1
ATOM 573 C C . GLU A 1 75 ? 10.026 2.993 3.535 1.00 88.06 75 GLU A C 1
ATOM 575 O O . GLU A 1 75 ? 10.436 4.138 3.640 1.00 88.06 75 GLU A O 1
ATOM 580 N N . GLY A 1 76 ? 9.011 2.694 2.719 1.00 87.56 76 GLY A N 1
ATOM 581 C CA . GLY A 1 76 ? 8.324 3.684 1.888 1.00 87.56 76 GLY A CA 1
ATOM 582 C C . GLY A 1 76 ? 7.689 4.818 2.701 1.00 87.56 76 GLY A C 1
ATOM 583 O O . GLY A 1 76 ? 7.738 5.976 2.284 1.00 87.56 76 GLY A O 1
ATOM 584 N N . ALA A 1 77 ? 7.125 4.512 3.870 1.00 89.56 77 ALA A N 1
ATOM 585 C CA . ALA A 1 77 ? 6.501 5.483 4.766 1.00 89.56 77 ALA A CA 1
ATOM 586 C C . ALA A 1 77 ? 7.507 6.390 5.501 1.00 89.56 77 ALA A C 1
ATOM 588 O O . ALA A 1 77 ? 7.144 7.505 5.880 1.00 89.56 77 ALA A O 1
ATOM 589 N N . SER A 1 78 ? 8.756 5.951 5.702 1.00 87.75 78 SER A N 1
ATOM 590 C CA . SER A 1 78 ? 9.757 6.719 6.459 1.00 87.75 78 SER A CA 1
ATOM 591 C C . SER A 1 78 ? 10.375 7.880 5.672 1.00 87.75 78 SER A C 1
ATOM 593 O O . SER A 1 78 ? 10.973 8.776 6.267 1.00 87.75 78 SER A O 1
ATOM 595 N N . PHE A 1 79 ? 10.212 7.910 4.347 1.00 83.81 79 PHE A N 1
ATOM 596 C CA . PHE A 1 79 ? 10.744 8.987 3.514 1.00 83.81 79 PHE A CA 1
ATOM 597 C C . PHE A 1 79 ? 10.000 10.314 3.722 1.00 83.81 79 PHE A C 1
ATOM 599 O O . PHE A 1 79 ? 8.767 10.383 3.732 1.00 83.81 79 PHE A O 1
ATOM 606 N N . GLU A 1 80 ? 10.754 11.415 3.794 1.00 80.75 80 GLU A N 1
ATOM 607 C CA . GLU A 1 80 ? 10.210 12.759 4.026 1.00 80.75 80 GLU A CA 1
ATOM 608 C C . GLU A 1 80 ? 9.155 13.150 2.977 1.00 80.75 80 GLU A C 1
ATOM 610 O O . GLU A 1 80 ? 8.062 13.592 3.331 1.00 80.75 80 GLU A O 1
ATOM 615 N N . ARG A 1 81 ? 9.426 12.888 1.692 1.00 80.56 81 ARG A N 1
ATOM 616 C CA . ARG A 1 81 ? 8.532 13.204 0.561 1.00 80.56 81 ARG A CA 1
ATOM 617 C C . ARG A 1 81 ? 7.607 12.052 0.148 1.00 80.56 81 ARG A C 1
ATOM 619 O O . ARG A 1 81 ? 7.171 11.995 -0.999 1.00 80.56 81 ARG A O 1
ATOM 626 N N . THR A 1 82 ? 7.326 11.122 1.058 1.00 84.00 82 THR A N 1
ATOM 627 C CA . THR A 1 82 ? 6.424 10.001 0.770 1.00 84.00 82 THR A CA 1
ATOM 628 C C . THR A 1 82 ? 4.979 10.445 0.504 1.00 84.00 82 THR A C 1
ATOM 630 O O . THR A 1 82 ? 4.579 11.570 0.805 1.00 84.00 82 THR A O 1
ATOM 633 N N . THR A 1 83 ? 4.183 9.520 -0.024 1.00 85.75 83 THR A N 1
ATOM 634 C CA . THR A 1 83 ? 2.735 9.665 -0.231 1.00 85.75 83 THR A CA 1
ATOM 635 C C . THR A 1 83 ? 1.964 8.877 0.834 1.00 85.75 83 THR A C 1
ATOM 637 O O . THR A 1 83 ? 2.562 8.253 1.707 1.00 85.75 83 THR A O 1
ATOM 640 N N . TYR A 1 84 ? 0.631 8.877 0.780 1.00 88.25 84 TYR A N 1
ATOM 641 C CA . TYR A 1 84 ? -0.201 8.122 1.723 1.00 88.25 84 TYR A CA 1
ATOM 642 C C . TYR A 1 84 ? -0.267 6.608 1.417 1.00 88.25 84 TYR A C 1
ATOM 644 O O . TYR A 1 84 ? -0.589 5.822 2.307 1.00 88.25 84 TYR A O 1
ATOM 652 N N . TYR A 1 85 ? 0.061 6.171 0.192 1.00 88.19 85 TYR A N 1
ATOM 653 C CA . TYR A 1 85 ? -0.022 4.765 -0.236 1.00 88.19 85 TYR A CA 1
ATOM 654 C C . TYR A 1 85 ? 0.689 3.751 0.676 1.00 88.19 85 TYR A C 1
ATOM 656 O O . TYR A 1 85 ? 0.059 2.743 1.003 1.00 88.19 85 TYR A O 1
ATOM 664 N N . PRO A 1 86 ? 1.948 3.958 1.118 1.00 90.38 86 PRO A N 1
ATOM 665 C CA . PRO A 1 86 ? 2.609 2.987 1.988 1.00 90.38 86 PRO A CA 1
ATOM 666 C C . PRO A 1 86 ? 1.905 2.822 3.341 1.00 90.38 86 PRO A C 1
ATOM 668 O O . PRO A 1 86 ? 1.850 1.711 3.864 1.00 90.38 86 PRO A O 1
ATOM 671 N N . PHE A 1 87 ? 1.309 3.893 3.875 1.00 92.38 87 PHE A N 1
ATOM 672 C CA . PHE A 1 87 ? 0.547 3.843 5.124 1.00 92.38 87 PHE A CA 1
ATOM 673 C C . PHE A 1 87 ? -0.748 3.048 4.962 1.00 92.38 87 PHE A C 1
ATOM 675 O O . PHE A 1 87 ? -1.034 2.173 5.776 1.00 92.38 87 PHE A O 1
ATOM 682 N N . ILE A 1 88 ? -1.490 3.293 3.874 1.00 91.25 88 ILE A N 1
ATOM 683 C CA . ILE A 1 88 ? -2.694 2.516 3.558 1.00 91.25 88 ILE A CA 1
ATOM 684 C C . ILE A 1 88 ? -2.325 1.046 3.367 1.00 91.25 88 ILE A C 1
ATOM 686 O O . ILE A 1 88 ? -2.892 0.199 4.045 1.00 91.25 88 ILE A O 1
ATOM 690 N N . GLY A 1 89 ? -1.322 0.722 2.546 1.00 90.81 89 GLY A N 1
ATOM 691 C CA . GLY A 1 89 ? -0.880 -0.664 2.357 1.00 90.81 89 GLY A CA 1
ATOM 692 C C . GLY A 1 89 ? -0.500 -1.363 3.669 1.00 90.81 89 GLY A C 1
ATOM 693 O O . GLY A 1 89 ? -0.882 -2.510 3.896 1.00 90.81 89 GLY A O 1
ATOM 694 N N . ALA A 1 90 ? 0.200 -0.674 4.575 1.00 92.81 90 ALA A N 1
ATOM 695 C CA . ALA A 1 90 ? 0.569 -1.240 5.871 1.00 92.81 90 ALA A CA 1
ATOM 696 C C . ALA A 1 90 ? -0.650 -1.452 6.790 1.00 92.81 90 ALA A C 1
ATOM 698 O O . ALA A 1 90 ? -0.757 -2.493 7.443 1.00 92.81 90 ALA A O 1
ATOM 699 N N . ALA A 1 91 ? -1.607 -0.520 6.782 1.00 92.69 91 ALA A N 1
ATOM 700 C CA . ALA A 1 91 ? -2.888 -0.667 7.469 1.00 92.69 91 ALA A CA 1
ATOM 701 C C . ALA A 1 91 ? -3.677 -1.885 6.944 1.00 92.69 91 ALA A C 1
ATOM 703 O O . ALA A 1 91 ? -4.223 -2.661 7.728 1.00 92.69 91 ALA A O 1
ATOM 704 N N . LEU A 1 92 ? -3.667 -2.130 5.632 1.00 90.44 92 LEU A N 1
ATOM 705 C CA . LEU A 1 92 ? -4.302 -3.305 5.021 1.00 90.44 92 LEU A CA 1
ATOM 706 C C . LEU A 1 92 ? -3.661 -4.625 5.456 1.00 90.44 92 LEU A C 1
ATOM 708 O O . LEU A 1 92 ? -4.368 -5.585 5.775 1.00 90.44 92 LEU A O 1
ATOM 712 N N . LEU A 1 93 ? -2.330 -4.676 5.531 1.00 91.12 93 LEU A N 1
ATOM 713 C CA . LEU A 1 93 ? -1.622 -5.830 6.091 1.00 91.12 93 LEU A CA 1
ATOM 714 C C . LEU A 1 93 ? -1.957 -6.051 7.570 1.00 91.12 93 LEU A C 1
ATOM 716 O O . LEU A 1 93 ? -2.090 -7.199 7.996 1.00 91.12 93 LEU A O 1
ATOM 720 N N . GLY A 1 94 ? -2.106 -4.980 8.354 1.00 91.38 94 GLY A N 1
ATOM 721 C CA . GLY A 1 94 ? -2.563 -5.048 9.744 1.00 91.38 94 GLY A CA 1
ATOM 722 C C . GLY A 1 94 ? -3.968 -5.645 9.862 1.00 91.38 94 GLY A C 1
ATOM 723 O O . GLY A 1 94 ? -4.170 -6.591 10.622 1.00 91.38 94 GLY A O 1
ATOM 724 N N . LEU A 1 95 ? -4.916 -5.175 9.042 1.00 89.88 95 LEU A N 1
ATOM 725 C CA . LEU A 1 95 ? -6.288 -5.696 9.003 1.00 89.88 95 LEU A CA 1
ATOM 726 C C . LEU A 1 95 ? -6.350 -7.176 8.608 1.00 89.88 95 LEU A C 1
ATOM 728 O O . LEU A 1 95 ? -7.132 -7.925 9.200 1.00 89.88 95 LEU A O 1
ATOM 732 N N . ARG A 1 96 ? -5.537 -7.599 7.629 1.00 87.50 96 ARG A N 1
ATOM 733 C CA . ARG A 1 96 ? -5.430 -9.009 7.211 1.00 87.50 96 ARG A CA 1
ATOM 734 C C . ARG A 1 96 ? -4.846 -9.887 8.316 1.00 87.50 96 ARG A C 1
ATOM 736 O O . ARG A 1 96 ? -5.277 -11.021 8.473 1.00 87.50 96 ARG A O 1
ATOM 743 N N . ALA A 1 97 ? -3.899 -9.361 9.089 1.00 89.06 97 ALA A N 1
ATOM 744 C CA . ALA A 1 97 ? -3.310 -10.054 10.232 1.00 89.06 97 ALA A CA 1
ATOM 745 C C . ALA A 1 97 ? -4.190 -10.020 11.499 1.00 89.06 97 ALA A C 1
ATOM 747 O O . ALA A 1 97 ? -3.807 -10.599 12.511 1.00 89.06 97 ALA A O 1
ATOM 748 N N . GLY A 1 98 ? -5.333 -9.322 11.476 1.00 90.12 98 GLY A N 1
ATOM 749 C CA . GLY A 1 98 ? -6.177 -9.121 12.659 1.00 90.12 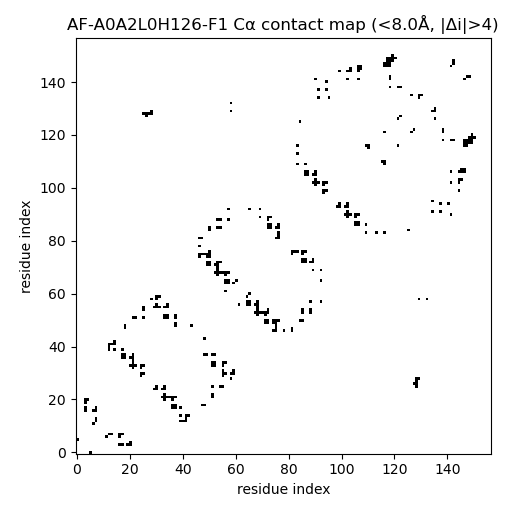98 GLY A CA 1
ATOM 750 C C . GLY A 1 98 ? -5.562 -8.197 13.719 1.00 90.12 98 GLY A C 1
ATOM 751 O O . GLY A 1 98 ? -6.040 -8.164 14.848 1.00 90.12 98 GLY A O 1
ATOM 752 N N . ASN A 1 99 ? -4.516 -7.439 13.378 1.00 91.19 99 ASN A N 1
ATOM 753 C CA . ASN A 1 99 ? -3.791 -6.579 14.311 1.00 91.19 99 ASN A CA 1
ATOM 754 C C . ASN A 1 99 ? -4.312 -5.135 14.264 1.00 91.19 99 ASN A C 1
ATOM 756 O O . ASN A 1 99 ? -3.703 -4.260 13.650 1.00 91.19 99 ASN A O 1
ATOM 760 N N . THR A 1 100 ? -5.452 -4.879 14.906 1.00 88.44 100 THR A N 1
ATOM 761 C CA . THR A 1 100 ? -6.119 -3.564 14.888 1.00 88.44 100 THR A CA 1
ATOM 762 C C . THR A 1 100 ? -5.310 -2.445 15.545 1.00 88.44 100 THR A C 1
ATOM 764 O O . THR A 1 100 ? -5.429 -1.291 15.138 1.00 88.44 100 THR A O 1
ATOM 767 N N . ASP A 1 101 ? -4.463 -2.760 16.531 1.00 89.69 101 ASP A N 1
ATOM 768 C CA . ASP A 1 101 ? -3.599 -1.763 17.179 1.00 89.69 101 ASP A CA 1
ATOM 769 C C . ASP A 1 101 ? -2.618 -1.151 16.184 1.00 89.69 101 ASP A C 1
ATOM 771 O O . ASP A 1 101 ? -2.467 0.068 16.102 1.00 89.69 101 ASP A O 1
ATOM 775 N N . GLU A 1 102 ? -1.999 -2.001 15.368 1.00 88.75 102 GLU A N 1
ATOM 776 C CA . GLU A 1 102 ? -1.076 -1.556 14.336 1.00 88.75 102 GLU A CA 1
ATOM 777 C C . GLU A 1 102 ? -1.792 -0.757 13.240 1.00 88.75 102 GLU A C 1
ATOM 779 O O . GLU A 1 102 ? -1.254 0.234 12.747 1.00 88.75 102 GLU A O 1
ATOM 784 N N . VAL A 1 103 ? -3.028 -1.133 12.891 1.00 91.81 103 VAL A N 1
ATOM 785 C CA . VAL A 1 103 ? -3.836 -0.393 11.907 1.00 91.81 103 VAL A CA 1
ATOM 786 C C . VAL A 1 103 ? -4.072 1.045 12.362 1.00 91.81 103 VAL A C 1
ATOM 788 O O . VAL A 1 103 ? -3.885 1.969 11.573 1.00 91.81 103 VAL A O 1
ATOM 791 N N . ARG A 1 104 ? -4.410 1.259 13.639 1.00 90.19 104 ARG A N 1
ATOM 792 C CA . ARG A 1 104 ? -4.608 2.612 14.184 1.00 90.19 104 ARG A CA 1
ATOM 793 C C . ARG A 1 104 ? -3.350 3.471 14.099 1.00 90.19 104 ARG A C 1
ATOM 795 O O . ARG A 1 104 ? -3.443 4.661 13.800 1.00 90.19 104 ARG A O 1
ATOM 802 N N . ILE A 1 105 ? -2.174 2.884 14.316 1.00 89.88 105 ILE A N 1
ATOM 803 C CA . ILE A 1 105 ? -0.898 3.595 14.153 1.00 89.88 105 ILE A CA 1
ATOM 804 C C . ILE A 1 105 ? -0.733 4.009 12.688 1.00 89.88 105 ILE A C 1
ATOM 806 O O . ILE A 1 105 ? -0.550 5.191 12.397 1.00 89.88 105 ILE A O 1
ATOM 810 N N . TRP A 1 106 ? -0.906 3.059 11.766 1.00 92.75 106 TRP A N 1
ATOM 811 C CA . TRP A 1 106 ? -0.767 3.303 10.331 1.00 92.75 106 TRP A CA 1
ATOM 812 C C . TRP A 1 106 ? -1.800 4.271 9.748 1.00 92.75 106 TRP A C 1
ATOM 814 O O . TRP A 1 106 ? -1.536 4.839 8.695 1.00 92.75 106 TRP A O 1
ATOM 824 N N . ILE A 1 107 ? -2.933 4.502 10.416 1.00 91.50 107 ILE A N 1
ATOM 825 C CA . ILE A 1 107 ? -3.934 5.503 10.018 1.00 91.50 107 ILE A CA 1
ATOM 826 C C . ILE A 1 107 ? -3.718 6.859 10.697 1.00 91.50 107 ILE A C 1
ATOM 828 O O . ILE A 1 107 ? -3.841 7.894 10.047 1.00 91.50 107 ILE A O 1
ATOM 832 N N . SER A 1 108 ? -3.354 6.895 11.977 1.00 88.81 108 SER A N 1
ATOM 833 C CA . SER A 1 108 ? -3.230 8.164 12.711 1.00 88.81 108 SER A CA 1
ATOM 834 C C . SER A 1 108 ? -2.051 9.032 12.256 1.00 88.81 108 SER A C 1
ATOM 836 O O . SER A 1 108 ? -2.171 10.257 12.208 1.00 88.81 108 SER A O 1
ATOM 838 N N . ASP A 1 109 ? -0.922 8.428 11.889 1.00 85.38 109 ASP A N 1
ATOM 839 C CA . ASP A 1 109 ? 0.258 9.161 11.429 1.00 85.38 109 ASP A CA 1
ATOM 840 C C . ASP A 1 109 ? 0.089 9.846 10.065 1.00 85.38 109 ASP A C 1
ATOM 842 O O . ASP A 1 109 ? 0.393 11.042 9.973 1.00 85.38 109 ASP A O 1
ATOM 846 N N . PRO A 1 110 ? -0.427 9.191 9.004 1.00 84.75 110 PRO A N 1
ATOM 847 C CA . PRO A 1 110 ? -0.639 9.873 7.735 1.00 84.75 110 PRO A CA 1
ATOM 848 C C . PRO A 1 110 ? -1.697 10.971 7.832 1.00 84.75 110 PRO A C 1
ATOM 850 O O . PRO A 1 110 ? -1.562 11.954 7.119 1.00 84.75 110 PRO A O 1
ATOM 853 N N . LEU A 1 111 ? -2.695 10.885 8.719 1.00 88.69 111 LEU A N 1
ATOM 854 C CA . LEU A 1 111 ? -3.697 11.952 8.873 1.00 88.69 111 LEU A CA 1
ATOM 855 C C . LEU A 1 111 ? -3.090 13.277 9.359 1.00 88.69 111 LEU A C 1
ATOM 857 O O . LEU A 1 111 ? -3.563 14.345 8.982 1.00 88.69 111 LEU A O 1
ATOM 861 N N . LYS A 1 112 ? -1.993 13.228 10.128 1.00 88.31 112 LYS A N 1
ATOM 862 C CA . LYS A 1 112 ? -1.229 14.431 10.510 1.00 88.31 112 LYS A CA 1
ATOM 863 C C . LYS A 1 112 ? -0.489 15.038 9.314 1.00 88.31 1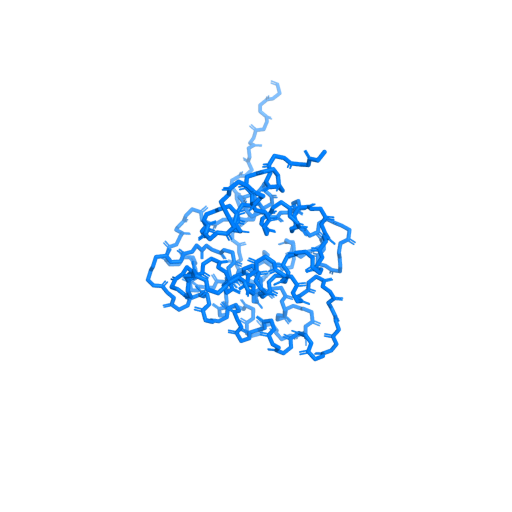12 LYS A C 1
ATOM 865 O O . LYS A 1 112 ? -0.317 16.250 9.243 1.00 88.31 112 LYS A O 1
ATOM 870 N N . LYS A 1 113 ? -0.019 14.189 8.394 1.00 87.38 113 LYS A N 1
ATOM 871 C CA . LYS A 1 113 ? 0.791 14.576 7.226 1.00 87.38 113 LYS A CA 1
ATOM 872 C C . LYS A 1 113 ? -0.054 14.948 6.004 1.00 87.38 113 LYS A C 1
ATOM 874 O O . LYS A 1 113 ? 0.367 15.761 5.186 1.00 87.38 113 LYS A O 1
ATOM 879 N N . PHE A 1 114 ? -1.238 14.363 5.888 1.00 89.12 114 PHE A N 1
ATOM 880 C CA . PHE A 1 114 ? -2.161 14.482 4.768 1.00 89.12 114 PHE A CA 1
ATOM 881 C C . PHE A 1 114 ? -3.554 14.829 5.319 1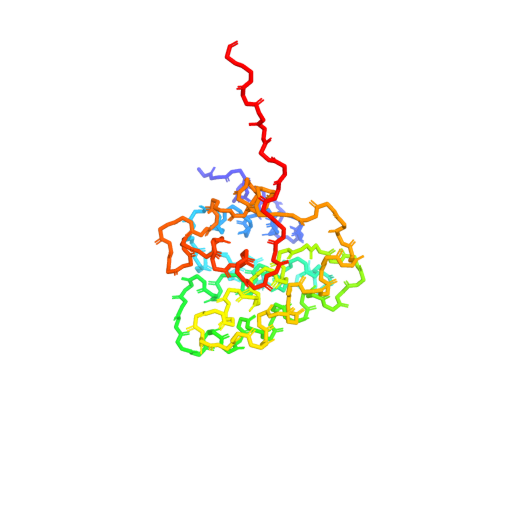.00 89.12 114 PHE A C 1
ATOM 883 O O . PHE A 1 114 ? -4.406 13.949 5.428 1.00 89.12 114 PHE A O 1
ATOM 890 N N . PRO A 1 115 ? -3.813 16.099 5.677 1.00 85.75 115 PRO A N 1
ATOM 891 C CA . PRO A 1 115 ? -5.040 16.494 6.380 1.00 85.75 115 PRO A CA 1
ATOM 892 C C . PRO A 1 115 ? -6.329 16.258 5.575 1.00 85.75 115 PRO A C 1
ATOM 894 O O . PRO A 1 115 ? -7.401 16.141 6.156 1.00 85.75 115 PRO A O 1
ATOM 897 N N . ASN A 1 116 ? -6.225 16.143 4.248 1.00 87.25 116 ASN A N 1
ATOM 898 C CA . ASN A 1 116 ? -7.357 15.857 3.360 1.00 87.25 116 ASN A CA 1
ATOM 899 C C . ASN A 1 116 ? -7.543 14.354 3.085 1.00 87.25 116 ASN A C 1
ATOM 901 O O . ASN A 1 116 ? -8.396 13.981 2.281 1.00 87.25 116 ASN A O 1
ATOM 905 N N . LEU A 1 117 ? -6.730 13.484 3.693 1.00 89.44 117 LEU A N 1
ATOM 906 C CA . LEU A 1 117 ? -6.838 12.042 3.507 1.00 89.44 117 LEU A CA 1
ATOM 907 C C . LEU A 1 117 ? -8.123 11.528 4.160 1.00 89.44 117 LEU A C 1
ATOM 909 O O . LEU A 1 117 ? -8.326 11.650 5.365 1.00 89.44 117 LEU A O 1
ATOM 913 N N . ASN A 1 118 ? -8.975 10.916 3.349 1.00 90.62 118 ASN A N 1
ATOM 914 C CA . ASN A 1 118 ? -10.231 10.323 3.779 1.00 90.62 118 ASN A CA 1
ATOM 915 C C . ASN A 1 118 ? -10.549 9.081 2.926 1.00 90.62 118 ASN A C 1
ATOM 917 O O . ASN A 1 118 ? -9.870 8.793 1.938 1.00 90.62 118 ASN A O 1
ATOM 921 N N . ALA A 1 119 ? -11.563 8.321 3.325 1.00 88.38 119 ALA A N 1
ATOM 922 C CA . ALA A 1 119 ? -11.939 7.067 2.698 1.00 88.38 119 ALA A CA 1
ATOM 923 C C . ALA A 1 119 ? -12.462 7.256 1.272 1.00 88.38 119 ALA A C 1
ATOM 925 O O . ALA A 1 119 ? -12.200 6.396 0.441 1.00 88.38 119 ALA A O 1
ATOM 926 N N . GLU A 1 120 ? -13.144 8.361 0.958 1.00 86.19 120 GLU A N 1
ATOM 927 C CA . GLU A 1 120 ? -13.541 8.696 -0.418 1.00 86.19 120 GLU A CA 1
ATOM 928 C C . GLU A 1 120 ? -12.313 8.883 -1.315 1.00 86.19 120 GLU A C 1
ATOM 930 O O . GLU A 1 120 ? -12.204 8.239 -2.353 1.00 86.19 120 GLU A O 1
ATOM 935 N N . TYR A 1 121 ? -11.330 9.662 -0.869 1.00 85.56 121 TYR A N 1
ATOM 936 C CA . TYR A 1 121 ? -10.092 9.884 -1.607 1.00 85.56 121 TYR A CA 1
ATOM 937 C C . TYR A 1 121 ? -9.291 8.588 -1.796 1.00 85.56 121 TYR A C 1
ATOM 939 O O . TYR A 1 121 ? -8.818 8.293 -2.894 1.00 85.56 121 TYR A O 1
ATOM 947 N N . VAL A 1 122 ? -9.178 7.762 -0.748 1.00 85.56 122 VAL A N 1
ATOM 948 C CA . VAL A 1 122 ? -8.551 6.432 -0.854 1.00 85.56 122 VAL A CA 1
ATOM 949 C C . VAL A 1 122 ? -9.358 5.524 -1.785 1.00 85.56 122 VAL A C 1
ATOM 951 O O . VAL A 1 122 ? -8.768 4.734 -2.523 1.00 85.56 122 VAL A O 1
ATOM 954 N N . ARG A 1 123 ? -10.690 5.635 -1.798 1.00 81.19 123 ARG A N 1
ATOM 955 C CA . ARG A 1 123 ? -11.548 4.890 -2.722 1.00 81.19 123 ARG A CA 1
ATOM 956 C C . ARG A 1 123 ? -11.253 5.290 -4.162 1.00 81.19 123 ARG A C 1
ATOM 958 O O . ARG A 1 123 ? -10.927 4.435 -4.967 1.00 81.19 123 ARG A O 1
ATOM 965 N N . GLU A 1 124 ? -11.278 6.571 -4.492 1.00 79.25 124 GLU A N 1
ATOM 966 C CA . GLU A 1 124 ? -11.040 7.023 -5.866 1.00 79.25 124 GLU A CA 1
ATOM 967 C C . GLU A 1 124 ? -9.628 6.684 -6.362 1.00 79.25 124 GLU A C 1
ATOM 969 O O . GLU A 1 124 ? -9.444 6.241 -7.498 1.00 79.25 124 GLU A O 1
ATOM 974 N N . ALA A 1 125 ? -8.620 6.867 -5.510 1.00 75.38 125 ALA A N 1
ATOM 975 C CA . ALA A 1 125 ? -7.230 6.783 -5.936 1.00 75.38 125 ALA A CA 1
ATOM 976 C C . ALA A 1 125 ? -6.595 5.395 -5.757 1.00 75.38 125 ALA A C 1
ATOM 978 O O . ALA A 1 125 ? -5.708 5.036 -6.533 1.00 75.38 125 ALA A O 1
ATOM 979 N N . ALA A 1 126 ? -7.035 4.613 -4.765 1.00 72.75 126 ALA A N 1
ATOM 980 C CA . ALA A 1 126 ? -6.415 3.339 -4.401 1.00 72.75 126 ALA A CA 1
ATOM 981 C C . ALA A 1 126 ? -7.327 2.113 -4.578 1.00 72.75 126 ALA A C 1
ATOM 983 O O . ALA A 1 126 ? -6.803 1.029 -4.823 1.00 72.75 126 ALA A O 1
ATOM 984 N N . HIS A 1 127 ? -8.661 2.249 -4.532 1.00 69.06 127 HIS A N 1
ATOM 985 C CA . HIS A 1 127 ? -9.584 1.115 -4.739 1.00 69.06 127 HIS A CA 1
ATOM 986 C C . HIS A 1 127 ? -9.333 0.342 -6.044 1.00 69.06 127 HIS A C 1
ATOM 988 O O . HIS A 1 127 ? -9.342 -0.890 -5.992 1.00 69.06 127 HIS A O 1
ATOM 994 N N . PRO A 1 128 ? -9.015 0.988 -7.191 1.00 68.88 128 PRO A N 1
ATOM 995 C CA . PRO A 1 128 ? -8.708 0.253 -8.420 1.00 68.88 128 PRO A CA 1
ATOM 996 C C . PRO A 1 128 ? -7.516 -0.711 -8.300 1.00 68.88 128 PRO A C 1
ATOM 998 O O . PRO A 1 128 ? -7.384 -1.620 -9.111 1.00 68.88 128 PRO A O 1
ATOM 1001 N N . PHE A 1 129 ? -6.633 -0.536 -7.310 1.00 69.19 129 PHE A N 1
ATOM 1002 C CA . PHE A 1 129 ? -5.501 -1.442 -7.076 1.00 69.19 129 PHE A CA 1
ATOM 1003 C C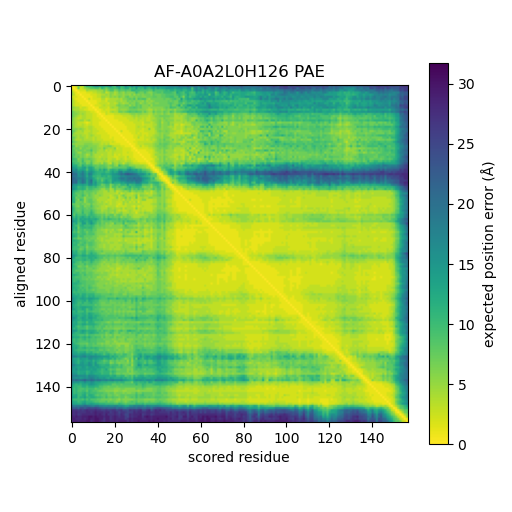 . PHE A 1 129 ? -5.890 -2.718 -6.323 1.00 69.19 129 PHE A C 1
ATOM 1005 O O . PHE A 1 129 ? -5.160 -3.706 -6.368 1.00 69.19 129 PHE A O 1
ATOM 1012 N N . TYR A 1 130 ? -7.015 -2.695 -5.613 1.00 71.06 130 TYR A N 1
ATOM 1013 C CA . TYR A 1 130 ? -7.404 -3.739 -4.666 1.00 71.06 130 TYR A CA 1
ATOM 1014 C C . TYR A 1 130 ? -8.746 -4.389 -4.994 1.00 71.06 130 TYR A C 1
ATOM 1016 O O . TYR A 1 130 ? -9.121 -5.369 -4.348 1.00 71.06 130 TYR A O 1
ATOM 1024 N N . GLU A 1 131 ? -9.465 -3.877 -5.987 1.00 72.69 131 GLU A N 1
ATOM 1025 C CA . GLU A 1 131 ? -10.672 -4.495 -6.519 1.00 72.69 131 GLU A CA 1
ATOM 1026 C C . GLU A 1 131 ? -10.402 -5.965 -6.892 1.00 72.69 131 GLU A C 1
ATOM 1028 O O . GLU A 1 131 ? -9.438 -6.273 -7.596 1.00 72.69 131 GLU A O 1
ATOM 1033 N N . GLY A 1 132 ? -11.226 -6.891 -6.394 1.00 72.94 132 GLY A N 1
ATOM 1034 C CA . GLY A 1 132 ? -11.050 -8.334 -6.606 1.00 72.94 132 GLY A CA 1
ATOM 1035 C C . GLY A 1 132 ? -9.886 -8.980 -5.838 1.00 72.94 132 GLY A C 1
ATOM 1036 O O . GLY A 1 132 ? -9.616 -10.161 -6.036 1.00 72.94 132 GLY A O 1
ATOM 1037 N N . SER A 1 133 ? -9.192 -8.237 -4.971 1.00 75.12 133 SER A N 1
ATOM 1038 C CA . SER A 1 133 ? -8.216 -8.786 -4.019 1.00 75.12 133 SER A CA 1
ATOM 1039 C C . SER A 1 133 ? -8.870 -9.047 -2.651 1.00 75.12 133 SER A C 1
ATOM 1041 O O . SER A 1 133 ? -9.920 -8.467 -2.375 1.00 75.12 133 SER A O 1
ATOM 1043 N N . PRO A 1 134 ? -8.231 -9.806 -1.735 1.00 75.25 134 PRO A N 1
ATOM 1044 C CA . PRO A 1 134 ? -8.707 -9.981 -0.352 1.00 75.25 134 PRO A CA 1
ATOM 1045 C C . PRO A 1 134 ? -8.837 -8.679 0.443 1.00 75.25 134 PRO A C 1
ATOM 1047 O O . PRO A 1 134 ? -9.323 -8.679 1.572 1.00 75.25 134 PRO A O 1
ATOM 1050 N N . TYR A 1 135 ? -8.334 -7.582 -0.115 1.00 78.00 135 TYR A N 1
ATOM 1051 C CA . TYR A 1 135 ? -8.415 -6.279 0.491 1.00 78.00 135 TYR A CA 1
ATOM 1052 C C . TYR A 1 135 ? -9.706 -5.554 0.077 1.00 78.00 135 TYR A C 1
ATOM 1054 O O . TYR A 1 135 ? -10.103 -4.689 0.826 1.00 78.00 135 TYR A O 1
ATOM 1062 N N . CYS A 1 136 ? -10.420 -5.896 -1.003 1.00 72.50 136 CYS A N 1
ATOM 1063 C CA . CYS A 1 136 ? -11.499 -5.067 -1.585 1.00 72.50 136 CYS A CA 1
ATOM 1064 C C . CYS A 1 136 ? -12.485 -4.402 -0.593 1.00 72.50 136 CYS A C 1
ATOM 1066 O O . CYS A 1 136 ? -12.822 -3.235 -0.776 1.00 72.50 136 CYS A O 1
ATOM 1068 N N . ASP A 1 137 ? -12.852 -5.080 0.497 1.00 73.81 137 ASP A N 1
ATOM 1069 C CA . ASP A 1 137 ? -13.788 -4.586 1.522 1.00 73.81 137 ASP A CA 1
ATOM 1070 C C . ASP A 1 137 ? -13.105 -3.778 2.653 1.00 73.81 137 ASP A C 1
ATOM 1072 O O . ASP A 1 137 ? -13.647 -3.583 3.743 1.00 73.81 137 ASP A O 1
ATOM 1076 N N . TYR A 1 138 ? -11.867 -3.324 2.444 1.00 75.94 138 TYR A N 1
ATOM 1077 C CA . TYR A 1 138 ? -11.048 -2.727 3.497 1.00 75.94 138 TYR A CA 1
ATOM 1078 C C . TYR A 1 138 ? -11.486 -1.324 3.903 1.00 75.94 138 TYR A C 1
ATOM 1080 O O . TYR A 1 138 ? -11.136 -0.899 5.000 1.00 75.94 138 TYR A O 1
ATOM 1088 N N . LEU A 1 139 ? -12.167 -0.567 3.035 1.00 75.75 139 LEU A N 1
ATOM 1089 C CA . LEU A 1 139 ? -12.430 0.855 3.287 1.00 75.75 139 LEU A CA 1
ATOM 1090 C C . LEU A 1 139 ? -13.302 1.050 4.520 1.00 75.75 139 LEU A C 1
ATOM 1092 O O . LEU A 1 139 ? -12.968 1.869 5.371 1.00 75.75 139 LEU A O 1
ATOM 1096 N N . ASP A 1 140 ? -14.351 0.244 4.649 1.00 82.81 140 ASP A N 1
ATOM 1097 C CA . ASP A 1 140 ? -15.258 0.310 5.792 1.00 82.81 140 ASP A CA 1
ATOM 1098 C C . ASP A 1 140 ? -14.521 -0.075 7.079 1.00 82.81 140 ASP A C 1
ATOM 1100 O O . ASP A 1 140 ? -14.598 0.626 8.087 1.00 82.81 140 ASP A O 1
ATOM 1104 N N . ARG A 1 141 ? -13.661 -1.097 7.006 1.00 87.06 141 ARG A N 1
ATOM 1105 C CA . ARG A 1 141 ? -12.805 -1.501 8.128 1.00 87.06 141 ARG A CA 1
ATOM 1106 C C . ARG A 1 141 ? -11.768 -0.439 8.490 1.00 87.06 141 ARG A C 1
ATOM 1108 O O . ARG A 1 141 ? -11.461 -0.278 9.662 1.00 87.06 141 ARG A O 1
ATOM 1115 N N . LEU A 1 142 ? -11.211 0.298 7.529 1.00 88.69 142 LEU A N 1
ATOM 1116 C CA . LEU A 1 142 ? -10.296 1.408 7.819 1.00 88.69 142 LEU A CA 1
ATOM 1117 C C . LEU A 1 142 ? -11.030 2.598 8.444 1.00 88.69 142 LEU A C 1
ATOM 1119 O O . LEU A 1 142 ? -10.459 3.254 9.316 1.00 88.69 142 LEU A O 1
ATOM 1123 N N . ILE A 1 143 ? -12.284 2.852 8.051 1.00 90.25 143 ILE A N 1
ATOM 1124 C CA . ILE A 1 143 ? -13.136 3.865 8.691 1.00 90.25 143 ILE A CA 1
ATOM 1125 C C . ILE A 1 143 ? -13.355 3.512 10.165 1.00 90.25 143 ILE A C 1
ATOM 1127 O O . ILE A 1 143 ? -13.143 4.359 11.032 1.00 90.25 143 ILE A O 1
ATOM 1131 N N . GLU A 1 144 ? -13.666 2.249 10.473 1.00 89.62 144 GLU A N 1
ATOM 1132 C CA . GLU A 1 144 ? -13.771 1.758 11.858 1.00 89.62 144 GLU A CA 1
ATOM 1133 C C . GLU A 1 144 ? -12.473 1.941 12.664 1.00 89.62 144 GLU A C 1
ATOM 1135 O O . GLU A 1 144 ? -12.513 2.072 13.887 1.00 89.62 144 GLU A O 1
ATOM 1140 N N . GLN A 1 145 ? -11.314 1.968 11.995 1.00 90.44 145 GLN A N 1
ATOM 1141 C CA . GLN A 1 145 ? -10.010 2.206 12.624 1.00 90.44 145 GLN A CA 1
ATOM 1142 C C . GLN A 1 145 ? -9.581 3.685 12.641 1.00 90.44 145 GLN A C 1
ATOM 1144 O O . GLN A 1 145 ? -8.463 3.984 13.064 1.00 90.44 145 GLN A O 1
ATOM 1149 N N . GLY A 1 146 ? -10.452 4.613 12.233 1.00 89.94 146 GLY A N 1
ATOM 1150 C CA . GLY A 1 146 ? -10.235 6.057 12.368 1.00 89.94 146 GLY A CA 1
ATOM 1151 C C . GLY A 1 146 ? -9.892 6.800 11.077 1.00 89.94 146 GLY A C 1
ATOM 1152 O O . GLY A 1 146 ? -9.530 7.974 11.148 1.00 89.94 146 GLY A O 1
ATOM 1153 N N . LEU A 1 147 ? -10.004 6.166 9.903 1.00 91.44 147 LEU A N 1
ATOM 1154 C CA . LEU A 1 147 ? -9.930 6.886 8.630 1.00 91.44 147 LEU A CA 1
ATOM 1155 C C . LEU A 1 147 ? -11.219 7.715 8.448 1.00 91.44 147 LEU A C 1
ATOM 1157 O O . LEU A 1 147 ? -12.309 7.144 8.488 1.00 91.44 147 LEU A O 1
ATOM 1161 N N . PRO A 1 148 ? -11.150 9.039 8.222 1.00 92.44 148 PRO A N 1
ATOM 1162 C CA . PRO A 1 148 ? -12.351 9.842 8.014 1.00 92.44 148 PRO A CA 1
ATOM 1163 C C . PRO A 1 148 ? -13.125 9.348 6.782 1.00 92.44 148 PRO A C 1
ATOM 1165 O O . PRO A 1 148 ? -12.492 9.073 5.767 1.00 92.44 148 PRO A O 1
ATOM 1168 N N . PRO A 1 149 ? -14.464 9.259 6.801 1.00 86.38 149 PRO A N 1
ATOM 1169 C CA . PRO A 1 149 ? -15.239 8.719 5.678 1.00 86.38 149 PRO A CA 1
ATOM 1170 C C . PRO A 1 149 ? -15.222 9.593 4.405 1.00 86.38 149 PRO A C 1
ATOM 1172 O O . PRO A 1 149 ? -15.459 9.071 3.318 1.00 86.38 149 PRO A O 1
ATOM 1175 N N . GLY A 1 150 ? -14.892 10.885 4.525 1.00 80.06 150 GLY A N 1
ATOM 1176 C CA . GLY A 1 150 ? -15.051 11.898 3.470 1.00 80.06 150 GLY A CA 1
ATOM 1177 C C . GLY A 1 150 ? -16.363 12.671 3.634 1.00 80.06 150 GLY A C 1
ATOM 1178 O O . GLY A 1 150 ? -17.279 12.202 4.317 1.00 80.06 150 GLY A O 1
ATOM 1179 N N . GLU A 1 151 ? -16.455 13.875 3.067 1.00 70.94 151 GLU A N 1
ATOM 1180 C CA . GLU A 1 151 ? -17.743 14.569 2.991 1.00 70.94 151 GLU A CA 1
ATOM 1181 C C . GLU A 1 151 ? -18.624 13.800 2.007 1.00 70.94 151 GLU A C 1
ATOM 1183 O O . GLU A 1 151 ? -18.262 13.632 0.847 1.00 70.94 151 GLU A O 1
ATOM 1188 N N . LYS A 1 152 ? -19.799 13.326 2.441 1.00 50.38 152 LYS A N 1
ATOM 1189 C CA . LYS A 1 152 ? -20.814 12.892 1.476 1.00 50.38 152 LYS A CA 1
ATOM 1190 C C . LYS A 1 152 ? -21.037 14.067 0.527 1.00 50.38 152 LYS A C 1
ATOM 1192 O O . LYS A 1 152 ? -21.562 15.085 0.973 1.00 50.38 152 LYS A O 1
ATOM 1197 N N . ARG A 1 153 ? -20.707 13.930 -0.762 1.00 46.47 153 ARG A N 1
ATOM 1198 C CA . ARG A 1 153 ? -21.324 14.790 -1.774 1.00 46.47 153 ARG A CA 1
ATOM 1199 C C . ARG A 1 153 ? -22.826 14.599 -1.616 1.00 46.47 153 ARG A C 1
ATOM 1201 O O . ARG A 1 153 ? -23.353 13.533 -1.931 1.00 46.47 153 ARG A O 1
ATOM 1208 N N . LEU A 1 154 ? -23.494 15.594 -1.039 1.00 38.59 154 LEU A N 1
ATOM 1209 C CA . LEU A 1 154 ? -24.931 15.742 -1.176 1.00 38.59 154 LEU A CA 1
ATOM 1210 C C . LEU A 1 154 ? -25.148 15.863 -2.681 1.00 38.59 154 LEU A C 1
ATOM 1212 O O . LEU A 1 154 ? -24.781 16.864 -3.289 1.00 38.59 154 LEU A O 1
ATOM 1216 N N . ILE A 1 155 ? -25.615 14.781 -3.297 1.00 40.66 155 ILE A N 1
ATOM 1217 C CA . ILE A 1 155 ? -26.177 14.857 -4.634 1.00 40.66 155 ILE A CA 1
ATOM 1218 C C . ILE A 1 155 ? -27.459 15.658 -4.421 1.00 40.66 155 ILE A C 1
ATOM 1220 O O . ILE A 1 155 ? -28.420 15.136 -3.858 1.00 40.66 155 ILE A O 1
ATOM 1224 N N . GLU A 1 156 ? -27.415 16.951 -4.727 1.00 40.69 156 GLU A N 1
ATOM 1225 C CA . GLU A 1 156 ? -28.633 17.730 -4.913 1.00 40.69 156 GLU A CA 1
ATOM 1226 C C . GLU A 1 156 ? -29.353 17.119 -6.125 1.00 40.69 156 GLU A C 1
ATOM 1228 O O . GLU A 1 156 ? -28.753 16.981 -7.195 1.00 40.69 156 GLU A O 1
ATOM 1233 N N . GLU A 1 157 ? -30.578 16.636 -5.891 1.00 41.66 157 GLU A N 1
ATOM 1234 C CA . GLU A 1 157 ? -31.493 16.078 -6.900 1.00 41.66 157 GLU A CA 1
ATOM 1235 C C . GLU A 1 157 ? -31.887 17.106 -7.970 1.00 41.66 157 GLU A C 1
ATOM 1237 O O . GLU A 1 157 ? -32.067 18.298 -7.624 1.00 41.66 157 GLU A O 1
#

Mean predicted aligned error: 7.61 Å